Protein AF-A0AAW9GL78-F1 (afdb_monomer)

Mean predicted aligned error: 3.52 Å

Organism: Bacillus thuringiensis (NCBI:txid1428)

Sequence (62 aa):
MITIAKLVNWKEHGDMIILECESNRKSLEILTYKNKIYNAHLLKEEVYIRLDSTGNIIGINI

Radius of gyration: 10.58 Å; Cα contacts (8 Å, |Δi|>4): 120; chains: 1; bounding box: 27×20×27 Å

pLDDT: mean 90.08, std 3.72, range [80.94, 95.12]

Structure (mmCIF, N/CA/C/O backbone):
data_AF-A0AAW9GL78-F1
#
_entry.id   AF-A0AAW9GL78-F1
#
loop_
_atom_site.group_PDB
_atom_site.id
_atom_site.type_symbol
_atom_site.label_atom_id
_atom_site.label_alt_id
_atom_site.label_comp_id
_atom_site.label_asym_id
_atom_site.label_entity_id
_atom_site.label_seq_id
_atom_site.pdbx_PDB_ins_code
_atom_site.Cartn_x
_atom_site.Cartn_y
_atom_site.Cartn_z
_atom_site.occupancy
_atom_site.B_iso_or_equiv
_atom_site.auth_seq_id
_atom_site.auth_comp_id
_atom_site.auth_asym_id
_atom_site.auth_atom_id
_atom_site.pdbx_PDB_model_num
ATOM 1 N N . MET A 1 1 ? 2.684 0.401 -18.184 1.00 80.94 1 MET A N 1
ATOM 2 C CA . MET A 1 1 ? 3.876 0.136 -17.344 1.00 80.94 1 MET A CA 1
ATOM 3 C C . MET A 1 1 ? 3.389 -0.096 -15.925 1.00 80.94 1 MET A C 1
ATOM 5 O O . MET A 1 1 ? 2.479 0.614 -15.522 1.00 80.94 1 MET A O 1
ATOM 9 N N . IL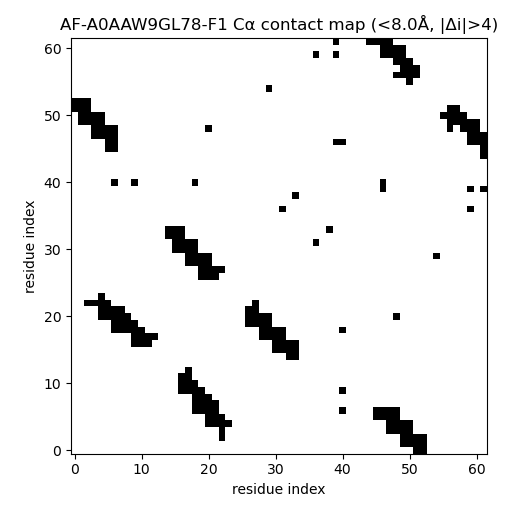E A 1 2 ? 3.910 -1.105 -15.224 1.00 88.56 2 ILE A N 1
ATOM 10 C CA . ILE A 1 2 ? 3.512 -1.416 -13.843 1.00 88.56 2 ILE A CA 1
ATOM 11 C C . ILE A 1 2 ? 4.685 -1.072 -12.935 1.00 88.56 2 ILE A C 1
ATOM 13 O O . ILE A 1 2 ? 5.801 -1.529 -13.187 1.00 88.56 2 ILE A O 1
ATOM 17 N N . THR A 1 3 ? 4.421 -0.296 -11.892 1.00 91.12 3 THR A N 1
ATOM 18 C CA . THR A 1 3 ? 5.401 -0.000 -10.846 1.00 91.12 3 THR A CA 1
ATOM 19 C C . THR A 1 3 ? 5.105 -0.885 -9.647 1.00 91.12 3 THR A C 1
ATOM 21 O O . THR A 1 3 ? 3.959 -0.981 -9.215 1.00 91.12 3 THR A O 1
ATOM 24 N N . ILE A 1 4 ? 6.132 -1.545 -9.119 1.00 93.44 4 ILE A N 1
ATOM 25 C CA . ILE A 1 4 ? 6.045 -2.308 -7.873 1.00 93.44 4 ILE A CA 1
ATOM 26 C C . ILE A 1 4 ? 6.795 -1.513 -6.814 1.00 93.44 4 ILE A C 1
ATOM 28 O O . ILE A 1 4 ? 7.952 -1.139 -7.026 1.00 93.44 4 ILE A O 1
ATOM 32 N N . ALA A 1 5 ? 6.126 -1.225 -5.705 1.00 94.00 5 ALA A N 1
ATOM 33 C CA . ALA A 1 5 ? 6.674 -0.443 -4.612 1.00 94.00 5 ALA A CA 1
ATOM 34 C C . ALA A 1 5 ? 6.504 -1.201 -3.296 1.00 94.00 5 ALA A C 1
ATOM 36 O O . ALA A 1 5 ? 5.404 -1.646 -2.981 1.00 94.00 5 ALA A O 1
ATOM 37 N N . LYS A 1 6 ? 7.583 -1.361 -2.536 1.00 95.12 6 LYS A N 1
ATOM 38 C CA . LYS A 1 6 ? 7.545 -1.971 -1.206 1.00 95.12 6 LYS A CA 1
ATOM 39 C C . LYS A 1 6 ? 6.943 -0.980 -0.222 1.00 95.12 6 LYS A C 1
ATOM 41 O O . LYS A 1 6 ? 7.411 0.151 -0.171 1.00 95.12 6 LYS A O 1
ATOM 46 N N . LEU A 1 7 ? 5.949 -1.388 0.557 1.00 94.31 7 LEU A N 1
ATOM 47 C CA . LEU A 1 7 ? 5.434 -0.597 1.667 1.00 94.31 7 LEU A CA 1
ATOM 48 C C . LEU A 1 7 ? 6.485 -0.561 2.780 1.00 94.31 7 LEU A C 1
ATOM 50 O O . LEU A 1 7 ? 6.902 -1.605 3.278 1.00 94.31 7 LEU A O 1
ATOM 54 N N . VAL A 1 8 ? 6.916 0.639 3.155 1.00 94.94 8 VAL A N 1
ATOM 55 C CA . VAL A 1 8 ? 7.923 0.852 4.204 1.00 94.94 8 VAL A CA 1
ATOM 56 C C . VAL A 1 8 ? 7.266 1.369 5.477 1.00 94.94 8 VAL A C 1
ATOM 58 O O . VAL A 1 8 ? 7.653 0.975 6.574 1.00 94.94 8 VAL A O 1
ATOM 61 N N . ASN A 1 9 ? 6.266 2.240 5.338 1.00 93.62 9 ASN A N 1
ATOM 62 C CA . ASN A 1 9 ? 5.574 2.855 6.462 1.00 93.62 9 ASN A CA 1
ATOM 63 C C . ASN A 1 9 ? 4.170 3.331 6.049 1.00 93.62 9 ASN A C 1
ATOM 65 O O . ASN A 1 9 ? 3.848 3.408 4.861 1.00 93.62 9 ASN A O 1
ATOM 69 N N . TRP A 1 10 ? 3.320 3.654 7.022 1.00 93.56 10 TRP A N 1
ATOM 70 C CA . TRP A 1 10 ? 1.991 4.202 6.767 1.00 93.56 10 TRP A CA 1
ATOM 71 C C . TRP A 1 10 ? 1.536 5.166 7.860 1.00 93.56 10 TRP A C 1
ATOM 73 O O . TRP A 1 10 ? 1.986 5.110 9.004 1.00 93.56 10 TRP A O 1
ATOM 83 N N . LYS A 1 11 ? 0.615 6.060 7.495 1.00 93.94 11 LYS A N 1
ATOM 84 C CA . LYS A 1 11 ? -0.002 7.030 8.407 1.00 93.94 11 LYS A CA 1
ATOM 85 C C . LYS A 1 11 ? -1.494 7.123 8.141 1.00 93.94 11 LYS A C 1
ATOM 87 O O . LYS A 1 11 ? -1.916 7.259 6.995 1.00 93.94 11 LYS A O 1
ATOM 92 N N . GLU A 1 12 ? -2.293 7.086 9.197 1.00 92.62 12 GLU A N 1
ATOM 93 C CA . GLU A 1 12 ? -3.735 7.294 9.089 1.00 92.62 12 GLU A CA 1
ATOM 94 C C . GLU A 1 12 ? -4.091 8.773 9.003 1.00 92.62 12 GLU A C 1
ATOM 96 O O . GLU A 1 12 ? -3.529 9.616 9.702 1.00 92.62 12 GLU A O 1
ATOM 101 N N . HIS A 1 13 ? -5.089 9.072 8.175 1.00 89.69 13 HIS A N 1
ATOM 102 C CA . HIS A 1 13 ? -5.694 10.387 8.084 1.00 89.69 13 HIS A CA 1
ATOM 103 C C . HIS A 1 13 ? -7.215 10.253 7.916 1.00 89.69 13 HIS A C 1
ATOM 105 O O . HIS A 1 13 ? -7.753 10.288 6.810 1.00 89.69 13 HIS A O 1
ATOM 111 N N . GLY A 1 14 ? -7.917 10.036 9.034 1.00 88.19 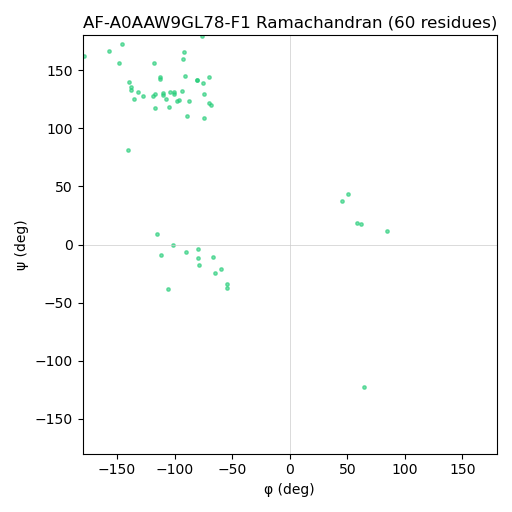14 GLY A N 1
ATOM 112 C CA . GLY A 1 14 ? -9.355 9.743 9.025 1.00 88.19 14 GLY A CA 1
ATOM 113 C C . GLY A 1 14 ? -9.649 8.414 8.322 1.00 88.19 14 GLY A C 1
ATOM 114 O O . GLY A 1 14 ? -9.095 7.380 8.703 1.00 88.19 14 GLY A O 1
ATOM 115 N N . ASP A 1 15 ? -10.483 8.450 7.280 1.00 88.19 15 ASP A N 1
ATOM 116 C CA . ASP A 1 15 ? -10.792 7.290 6.422 1.00 88.19 15 ASP A CA 1
ATOM 117 C C . ASP A 1 15 ? -9.709 7.006 5.369 1.00 88.19 15 ASP A C 1
ATOM 119 O O . ASP A 1 15 ? -9.704 5.950 4.720 1.00 88.19 15 ASP A O 1
ATOM 123 N N . MET A 1 16 ? -8.782 7.948 5.190 1.00 91.81 16 MET A N 1
ATOM 124 C CA . MET A 1 16 ? -7.642 7.809 4.298 1.00 91.81 16 MET A CA 1
ATOM 125 C C . MET A 1 16 ? -6.421 7.272 5.041 1.00 91.81 16 MET A C 1
ATOM 127 O O . MET A 1 16 ? -6.295 7.344 6.266 1.00 91.81 16 MET A O 1
ATOM 131 N N . ILE A 1 17 ? -5.499 6.732 4.262 1.00 93.75 17 ILE A N 1
ATOM 132 C CA . ILE A 1 17 ? -4.190 6.286 4.699 1.00 93.75 17 ILE A CA 1
ATOM 133 C C . ILE A 1 17 ? -3.158 6.724 3.664 1.00 93.75 17 ILE A C 1
ATOM 135 O O . ILE A 1 17 ? -3.378 6.621 2.453 1.00 93.75 17 ILE A O 1
ATOM 139 N N . ILE A 1 18 ? -2.045 7.248 4.160 1.00 94.00 18 ILE A N 1
ATOM 140 C CA . ILE A 1 18 ? -0.863 7.569 3.368 1.00 94.00 18 ILE A CA 1
ATOM 141 C C . ILE A 1 18 ? 0.085 6.389 3.504 1.00 94.00 18 ILE A C 1
ATOM 143 O O . ILE A 1 18 ? 0.433 5.997 4.618 1.00 94.00 18 ILE A O 1
ATOM 147 N N . LEU A 1 19 ? 0.480 5.820 2.375 1.00 93.62 19 LEU A N 1
ATOM 148 C CA . LEU A 1 19 ? 1.428 4.720 2.294 1.00 93.62 19 LEU A CA 1
ATOM 149 C C . LEU A 1 19 ? 2.757 5.273 1.795 1.00 93.62 19 LEU A C 1
ATOM 151 O O . LEU A 1 19 ? 2.828 5.801 0.687 1.00 93.62 19 LEU A O 1
ATOM 155 N N . GLU A 1 20 ? 3.792 5.159 2.616 1.00 94.81 20 GLU A N 1
ATOM 156 C CA . GLU A 1 20 ? 5.164 5.476 2.237 1.00 94.81 20 GLU A CA 1
ATOM 157 C C . GLU A 1 20 ? 5.784 4.207 1.655 1.00 94.81 20 GLU A C 1
ATOM 159 O O . GLU A 1 20 ? 6.009 3.218 2.362 1.00 94.81 20 GLU A O 1
ATOM 164 N N . CYS A 1 21 ? 6.034 4.225 0.351 1.00 94.00 21 CYS A N 1
ATOM 165 C CA . CYS A 1 21 ? 6.571 3.089 -0.375 1.00 94.00 21 CYS A CA 1
ATOM 166 C C . CYS A 1 21 ? 7.933 3.409 -0.996 1.00 94.00 21 CYS A C 1
ATOM 168 O O . CYS A 1 21 ? 8.247 4.557 -1.300 1.00 94.00 21 CYS A O 1
ATOM 170 N N . GLU A 1 22 ? 8.728 2.375 -1.251 1.00 95.00 22 GLU A N 1
ATOM 171 C CA . GLU A 1 22 ? 9.994 2.471 -1.970 1.00 95.00 22 GLU A CA 1
ATOM 172 C C . GLU A 1 22 ? 9.935 1.656 -3.267 1.00 95.00 22 GLU A C 1
ATOM 174 O O . GLU A 1 22 ? 9.580 0.477 -3.275 1.00 95.00 22 GLU A O 1
ATOM 179 N N . SER A 1 23 ? 10.306 2.277 -4.386 1.00 92.12 23 SER A N 1
ATOM 180 C CA . SER A 1 23 ? 10.479 1.604 -5.674 1.00 92.12 23 SER A CA 1
ATOM 181 C C . SER A 1 23 ? 11.771 2.076 -6.324 1.00 92.12 23 SER A C 1
ATOM 183 O O . SER A 1 23 ? 11.982 3.276 -6.491 1.00 92.12 23 SER A O 1
ATOM 185 N N . ASN A 1 24 ? 12.660 1.149 -6.690 1.00 89.12 24 ASN A N 1
ATOM 186 C CA . ASN A 1 24 ? 13.950 1.466 -7.316 1.00 89.12 24 ASN A CA 1
ATOM 187 C C . ASN A 1 24 ? 14.760 2.537 -6.552 1.00 89.12 24 ASN A C 1
ATOM 189 O O . ASN A 1 24 ? 1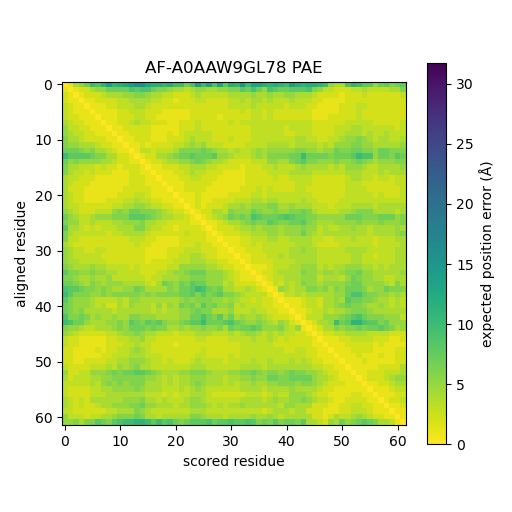5.318 3.448 -7.167 1.00 89.12 24 ASN A O 1
ATOM 193 N N . ARG A 1 25 ? 14.814 2.434 -5.212 1.00 86.69 25 ARG A N 1
ATOM 194 C CA . ARG A 1 25 ? 15.477 3.396 -4.302 1.00 86.69 25 ARG A CA 1
ATOM 195 C C . ARG A 1 25 ? 14.895 4.815 -4.326 1.00 86.69 25 ARG A C 1
ATOM 197 O O . ARG A 1 25 ? 15.559 5.768 -3.925 1.00 86.69 25 ARG A O 1
ATOM 204 N N . LYS A 1 26 ? 13.676 4.975 -4.841 1.00 90.50 26 LYS A N 1
ATOM 205 C CA . LYS A 1 26 ? 12.910 6.216 -4.762 1.00 90.50 26 LYS A CA 1
ATOM 206 C C . LYS A 1 26 ? 11.740 6.016 -3.816 1.00 90.50 26 LYS A C 1
ATOM 208 O O . LYS A 1 26 ? 10.972 5.067 -3.978 1.00 90.50 26 LYS A O 1
ATOM 213 N N . SER A 1 27 ? 11.595 6.942 -2.880 1.00 91.06 27 SER A N 1
ATOM 214 C CA . SER A 1 27 ? 10.414 7.030 -2.032 1.00 91.06 27 SER A CA 1
ATOM 215 C C . SER A 1 27 ? 9.245 7.607 -2.823 1.00 91.06 27 SER A C 1
ATOM 217 O O . SER A 1 27 ? 9.414 8.544 -3.608 1.00 91.06 27 SER A O 1
ATOM 219 N N . LEU A 1 28 ? 8.062 7.043 -2.617 1.00 91.06 28 LEU A N 1
ATOM 220 C CA . LEU A 1 28 ? 6.806 7.507 -3.185 1.00 91.06 28 LEU A CA 1
ATOM 221 C C . LEU A 1 28 ? 5.699 7.400 -2.139 1.00 91.06 28 LEU A C 1
ATOM 223 O O . LEU A 1 28 ? 5.633 6.425 -1.395 1.00 91.06 28 LEU A O 1
ATOM 227 N N . GLU A 1 29 ? 4.833 8.404 -2.097 1.00 92.88 29 GLU A N 1
ATOM 228 C CA . GLU A 1 29 ? 3.676 8.430 -1.208 1.00 92.88 29 GLU A CA 1
ATOM 229 C C . GLU A 1 29 ? 2.410 8.120 -2.005 1.00 92.88 29 GLU A C 1
ATOM 231 O O . GLU A 1 29 ? 2.170 8.702 -3.065 1.00 92.88 29 GLU A O 1
ATOM 236 N N . ILE A 1 30 ? 1.595 7.197 -1.498 1.00 91.38 30 ILE A N 1
ATOM 237 C CA . ILE A 1 30 ? 0.309 6.835 -2.096 1.00 91.38 30 ILE A CA 1
ATOM 238 C C . ILE A 1 30 ? -0.785 7.188 -1.100 1.00 91.38 30 ILE A C 1
ATOM 240 O O . ILE A 1 30 ? -0.859 6.606 -0.018 1.00 91.38 30 ILE A O 1
ATOM 244 N N . LEU A 1 31 ? -1.663 8.110 -1.485 1.00 91.31 31 LEU A N 1
ATOM 245 C CA . LEU A 1 31 ? -2.880 8.395 -0.738 1.00 91.31 31 LEU A CA 1
ATOM 246 C C . LEU A 1 31 ? -3.987 7.451 -1.209 1.00 91.31 31 LEU A C 1
ATOM 248 O O . LEU A 1 31 ? -4.328 7.406 -2.392 1.00 91.31 31 LEU A O 1
ATOM 252 N N . THR A 1 32 ? -4.562 6.692 -0.284 1.00 91.06 32 THR A N 1
ATOM 253 C CA . THR A 1 32 ? -5.673 5.787 -0.589 1.00 91.06 32 THR A CA 1
ATOM 254 C C . THR A 1 32 ? -6.643 5.694 0.582 1.00 91.06 32 THR A C 1
ATOM 256 O O . THR A 1 32 ? -6.399 6.230 1.658 1.00 91.06 32 THR A O 1
ATOM 259 N N . TYR A 1 33 ? -7.769 5.024 0.373 1.00 90.50 33 TYR A N 1
ATOM 260 C CA . TYR A 1 33 ? -8.736 4.741 1.429 1.00 90.50 33 TYR A CA 1
ATOM 261 C C . TYR A 1 33 ? -8.426 3.398 2.084 1.00 90.50 33 TYR A C 1
ATOM 263 O O . TYR A 1 33 ? -8.031 2.447 1.401 1.00 90.50 33 TYR A O 1
ATOM 271 N N . LYS A 1 34 ? -8.666 3.286 3.396 1.00 87.75 34 LYS A N 1
ATOM 272 C CA . LYS A 1 34 ? -8.405 2.048 4.157 1.00 87.75 34 LYS A CA 1
ATOM 273 C C . LYS A 1 34 ? -9.102 0.824 3.549 1.00 87.75 34 LYS A C 1
ATOM 275 O O . LYS A 1 34 ? -8.514 -0.253 3.470 1.00 87.75 34 LYS A O 1
ATOM 280 N N . ASN A 1 35 ? -10.323 1.006 3.039 1.00 86.38 35 ASN A N 1
ATOM 281 C CA . ASN A 1 35 ? -11.113 -0.059 2.416 1.00 86.38 35 ASN A CA 1
ATOM 282 C C . ASN A 1 35 ? -10.503 -0.617 1.117 1.00 86.38 35 ASN A C 1
ATOM 284 O O . ASN A 1 35 ? -10.771 -1.764 0.777 1.00 86.38 35 ASN A O 1
ATOM 288 N N . LYS A 1 36 ? -9.670 0.155 0.404 1.00 85.31 36 LYS A N 1
ATOM 289 C CA . LYS A 1 36 ? -9.038 -0.283 -0.851 1.00 85.31 36 LYS A CA 1
ATOM 290 C C . LYS A 1 36 ? -7.842 -1.200 -0.638 1.00 85.31 36 LYS A C 1
ATOM 292 O O . LYS A 1 36 ? -7.424 -1.863 -1.582 1.00 85.31 36 LYS A O 1
ATOM 297 N N . ILE A 1 37 ? -7.277 -1.219 0.568 1.00 85.88 37 ILE A N 1
ATOM 298 C CA . ILE A 1 37 ? -6.058 -1.978 0.862 1.00 85.88 37 ILE A CA 1
ATOM 299 C C . ILE A 1 37 ? -6.268 -3.117 1.857 1.00 85.88 37 ILE A C 1
ATOM 301 O O . ILE A 1 37 ? -5.283 -3.698 2.290 1.00 85.88 37 ILE A O 1
ATOM 305 N N . TYR A 1 38 ? -7.516 -3.439 2.224 1.00 82.75 38 TYR A N 1
ATOM 306 C CA . TYR A 1 38 ? -7.882 -4.595 3.064 1.00 82.75 38 TYR A CA 1
ATOM 307 C C . TYR A 1 38 ? -7.002 -4.792 4.311 1.00 82.75 38 TYR A C 1
ATOM 309 O O . TYR A 1 38 ? -6.670 -5.916 4.672 1.00 82.75 38 TYR A O 1
ATOM 317 N N . ASN A 1 39 ? -6.589 -3.703 4.966 1.00 83.50 39 ASN A N 1
ATOM 318 C CA . ASN A 1 39 ? -5.668 -3.742 6.107 1.00 83.50 39 ASN A CA 1
ATOM 319 C C . ASN A 1 39 ? -4.294 -4.382 5.831 1.00 83.50 39 ASN A C 1
ATOM 321 O O . ASN A 1 39 ? -3.579 -4.697 6.777 1.00 83.50 39 ASN A O 1
ATOM 325 N N . ALA A 1 40 ? -3.876 -4.510 4.567 1.00 83.62 40 ALA A N 1
ATOM 326 C CA . ALA A 1 40 ? -2.556 -5.020 4.200 1.00 83.62 40 ALA A CA 1
ATOM 327 C C . ALA A 1 40 ? -1.429 -4.239 4.896 1.00 83.62 40 ALA A C 1
ATOM 329 O O . ALA A 1 40 ? -0.445 -4.818 5.325 1.00 83.62 40 ALA A O 1
ATOM 330 N N . HIS A 1 41 ? -1.618 -2.938 5.120 1.00 81.75 41 HIS A N 1
ATOM 331 C CA . HIS A 1 41 ? -0.693 -2.095 5.881 1.00 81.75 41 HIS A CA 1
ATOM 332 C C . HIS A 1 41 ? -0.454 -2.544 7.340 1.00 81.75 41 HIS A C 1
ATOM 334 O O . HIS A 1 41 ? 0.555 -2.169 7.927 1.00 81.75 41 HIS A O 1
ATOM 340 N N . LEU A 1 42 ? -1.352 -3.338 7.934 1.00 86.38 42 LEU A N 1
ATOM 341 C CA . LEU A 1 42 ? -1.223 -3.866 9.301 1.00 86.38 42 LEU A CA 1
ATOM 342 C C . LEU A 1 42 ? -0.504 -5.219 9.364 1.00 86.38 42 LEU A C 1
ATOM 344 O O . LEU A 1 42 ? -0.271 -5.740 10.458 1.00 86.38 42 LEU A O 1
ATOM 348 N N . LEU A 1 43 ? -0.193 -5.822 8.216 1.00 85.62 43 LEU A N 1
ATOM 349 C CA . LEU A 1 43 ? 0.475 -7.114 8.172 1.00 85.62 43 LEU A CA 1
ATOM 350 C C . LEU A 1 43 ? 1.921 -6.973 8.651 1.00 85.62 43 LEU A C 1
ATOM 352 O O . LEU A 1 43 ? 2.591 -5.978 8.395 1.00 85.62 43 LEU A O 1
ATOM 356 N N . LYS A 1 44 ? 2.408 -8.003 9.347 1.00 83.19 44 LYS A N 1
ATOM 357 C CA . LYS A 1 44 ? 3.821 -8.099 9.753 1.00 83.19 44 LYS A CA 1
ATOM 358 C C . LYS A 1 44 ? 4.732 -8.579 8.614 1.00 83.19 44 LYS A C 1
ATOM 360 O O . LYS A 1 44 ? 5.937 -8.694 8.814 1.00 83.19 44 LYS A O 1
ATOM 365 N N . GLU A 1 45 ? 4.144 -8.908 7.469 1.00 89.00 45 GLU A N 1
ATOM 366 C CA . GLU A 1 45 ? 4.808 -9.435 6.278 1.00 89.00 45 GLU A CA 1
ATOM 367 C C . GLU A 1 45 ? 5.216 -8.302 5.327 1.00 89.00 45 GLU A C 1
ATOM 369 O O . GLU A 1 45 ? 4.786 -7.155 5.473 1.00 89.00 45 GLU A O 1
ATOM 374 N N . GLU A 1 46 ? 6.079 -8.608 4.359 1.00 92.19 46 GLU A N 1
ATOM 375 C CA . GLU A 1 46 ? 6.517 -7.617 3.380 1.00 92.19 46 GLU A CA 1
ATOM 376 C C . GLU A 1 46 ? 5.414 -7.333 2.361 1.00 92.19 46 GLU A C 1
ATOM 378 O O . GLU A 1 46 ? 5.142 -8.131 1.475 1.00 92.19 46 GLU A O 1
ATOM 383 N N . VAL A 1 47 ? 4.819 -6.147 2.430 1.00 93.31 47 VAL A N 1
ATOM 384 C CA . VAL A 1 47 ? 3.758 -5.766 1.496 1.00 93.31 47 VAL A CA 1
ATOM 385 C C . VAL A 1 47 ? 4.328 -5.005 0.305 1.00 93.31 47 VAL A C 1
ATOM 387 O O . VAL A 1 47 ? 5.072 -4.038 0.459 1.00 93.31 47 VAL A O 1
ATOM 390 N N . TYR A 1 48 ? 3.924 -5.396 -0.900 1.00 93.88 48 TYR A N 1
ATOM 391 C CA . TYR A 1 48 ? 4.270 -4.740 -2.157 1.00 93.88 48 TYR A CA 1
ATOM 392 C C . TYR A 1 48 ? 3.010 -4.243 -2.865 1.00 93.88 48 TYR A C 1
ATOM 394 O O . TYR A 1 48 ? 2.073 -4.994 -3.126 1.00 93.88 48 TYR A O 1
ATOM 402 N N . ILE A 1 49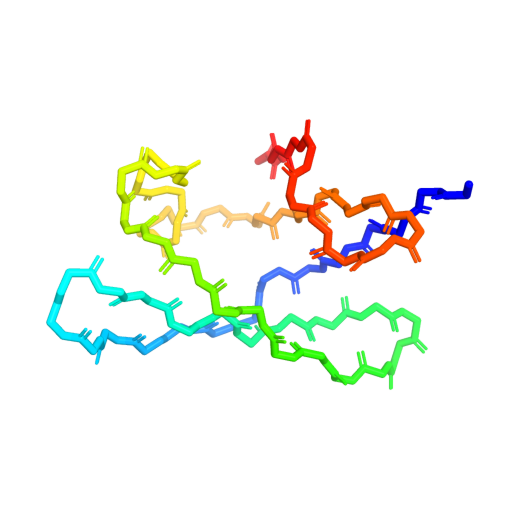 ? 2.996 -2.967 -3.235 1.00 92.69 49 ILE A N 1
ATOM 403 C CA . ILE A 1 49 ? 1.886 -2.324 -3.934 1.00 92.69 49 ILE A CA 1
ATOM 404 C C . ILE A 1 49 ? 2.206 -2.217 -5.417 1.00 92.69 49 ILE A C 1
ATOM 406 O O . ILE A 1 49 ? 3.270 -1.737 -5.816 1.00 92.69 49 ILE A O 1
ATOM 410 N N . ARG A 1 50 ? 1.262 -2.669 -6.244 1.00 93.25 50 ARG A N 1
ATOM 411 C CA . ARG A 1 50 ? 1.327 -2.575 -7.700 1.00 93.25 50 ARG A CA 1
ATOM 412 C C . ARG A 1 50 ? 0.526 -1.369 -8.157 1.00 93.25 50 ARG A C 1
ATOM 414 O O . ARG A 1 50 ? -0.673 -1.280 -7.889 1.00 93.25 50 ARG A O 1
ATOM 421 N N . LEU A 1 51 ? 1.193 -0.479 -8.877 1.00 91.75 51 LEU A N 1
ATOM 422 C CA . LEU A 1 51 ? 0.620 0.739 -9.430 1.00 91.75 51 LEU A CA 1
ATOM 423 C C . LEU A 1 51 ? 0.578 0.676 -10.957 1.00 91.75 51 LEU A C 1
ATOM 425 O O . LEU A 1 51 ? 1.495 0.137 -11.589 1.00 91.75 5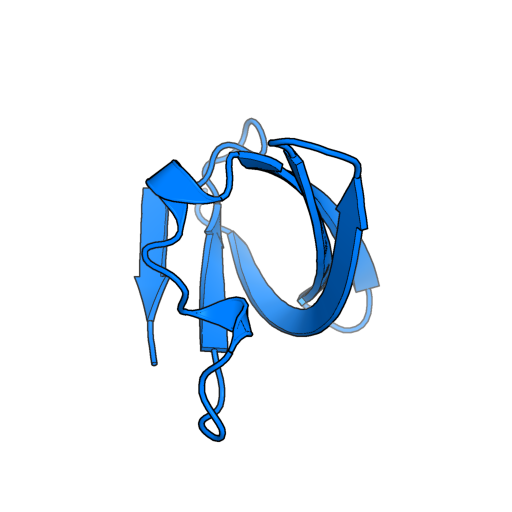1 LEU A O 1
ATOM 429 N N . ASP A 1 52 ? -0.467 1.250 -11.547 1.00 91.12 52 ASP A N 1
ATOM 430 C CA . ASP A 1 52 ? -0.482 1.562 -12.976 1.00 91.12 52 ASP A CA 1
ATOM 431 C C . ASP A 1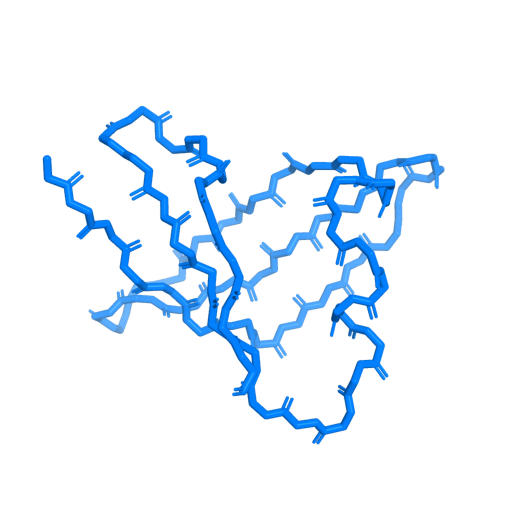 52 ? 0.361 2.812 -13.298 1.00 91.12 52 ASP A C 1
ATOM 433 O O . ASP A 1 52 ? 0.943 3.454 -12.421 1.00 91.12 52 ASP A O 1
ATOM 437 N N . SER A 1 53 ? 0.431 3.183 -14.579 1.00 87.50 53 SER A N 1
ATOM 438 C CA . SER A 1 53 ? 1.197 4.352 -15.035 1.00 87.50 53 SER A CA 1
ATOM 439 C C . SER A 1 53 ? 0.649 5.700 -14.558 1.00 87.50 53 SER A C 1
ATOM 441 O O . SER A 1 53 ? 1.314 6.714 -14.744 1.00 87.50 53 SER A O 1
ATOM 443 N N . THR A 1 54 ? -0.551 5.725 -13.979 1.00 88.75 54 THR A N 1
ATOM 444 C CA . THR A 1 54 ? -1.184 6.922 -13.412 1.00 88.75 54 THR A CA 1
ATOM 445 C C . THR A 1 54 ? -1.071 6.981 -11.888 1.00 88.75 54 THR A C 1
ATOM 447 O O . THR A 1 54 ? -1.525 7.947 -11.283 1.00 88.75 54 THR A O 1
ATOM 450 N N . GLY A 1 55 ? -0.438 5.980 -11.263 1.00 83.50 55 GLY A N 1
ATOM 451 C CA . GLY A 1 55 ? -0.276 5.906 -9.813 1.00 83.50 55 GLY A CA 1
ATOM 452 C C . GLY A 1 55 ? -1.477 5.302 -9.083 1.00 83.50 55 GLY A C 1
ATOM 453 O O . GLY A 1 55 ? -1.524 5.366 -7.857 1.00 83.50 55 GLY A O 1
ATOM 454 N N . ASN A 1 56 ? -2.435 4.692 -9.792 1.00 88.62 56 ASN A N 1
ATOM 455 C CA . ASN A 1 56 ? -3.539 3.990 -9.139 1.00 88.62 56 ASN A CA 1
ATOM 456 C C . ASN A 1 56 ? -3.105 2.600 -8.686 1.00 88.62 56 ASN A C 1
ATOM 458 O O . ASN A 1 56 ? -2.414 1.881 -9.409 1.00 88.62 56 ASN A O 1
ATOM 462 N N . ILE A 1 57 ? -3.583 2.194 -7.510 1.00 91.00 57 ILE A N 1
ATOM 463 C CA . ILE A 1 57 ? -3.393 0.841 -6.990 1.00 91.00 57 ILE A CA 1
ATOM 464 C C . ILE A 1 57 ? -4.201 -0.142 -7.839 1.00 91.00 57 ILE A C 1
ATOM 466 O O . ILE A 1 57 ? -5.427 -0.057 -7.897 1.00 91.00 57 ILE A O 1
ATOM 470 N N . ILE A 1 58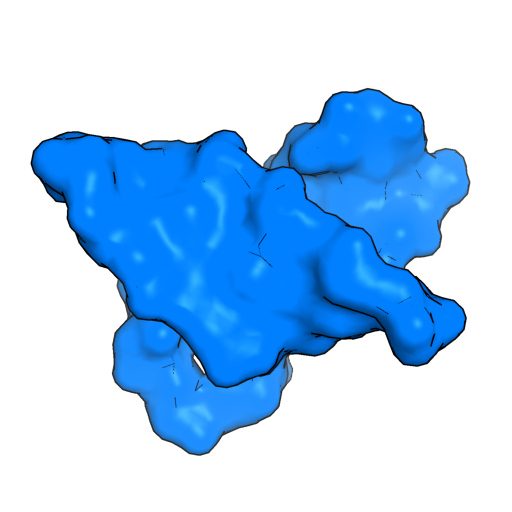 ? -3.505 -1.094 -8.457 1.00 92.56 58 ILE A N 1
ATOM 471 C CA . ILE A 1 58 ? -4.097 -2.180 -9.255 1.00 92.56 58 ILE A CA 1
ATOM 472 C C . ILE A 1 58 ? -3.924 -3.5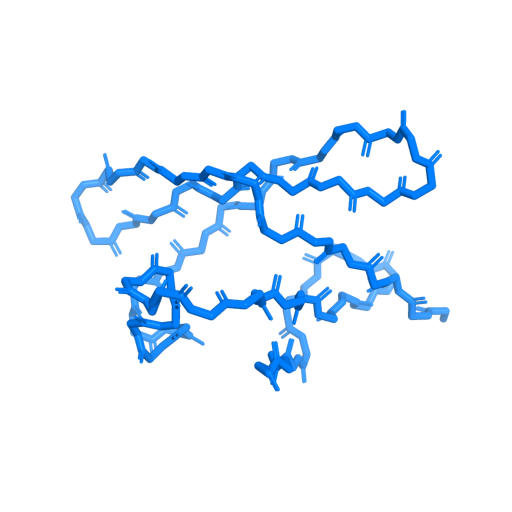56 -8.605 1.00 92.56 58 ILE A C 1
ATOM 474 O O . ILE A 1 58 ? -4.485 -4.540 -9.080 1.00 92.56 58 ILE A O 1
ATOM 478 N N . GLY A 1 59 ? -3.137 -3.648 -7.532 1.00 90.44 59 GLY A N 1
ATOM 479 C CA . GLY A 1 59 ? -2.958 -4.884 -6.782 1.00 90.44 59 GLY A CA 1
ATOM 480 C C . GLY A 1 59 ? -2.032 -4.722 -5.585 1.00 90.44 59 GLY A C 1
ATOM 481 O O . GLY A 1 59 ? -1.265 -3.761 -5.498 1.00 90.44 59 GLY A O 1
ATOM 482 N N . ILE A 1 60 ? -2.112 -5.684 -4.673 1.00 91.75 60 ILE A N 1
ATOM 483 C CA . ILE A 1 60 ? -1.279 -5.783 -3.476 1.00 91.75 60 ILE A CA 1
ATOM 484 C C . ILE A 1 60 ? -0.755 -7.215 -3.419 1.00 91.7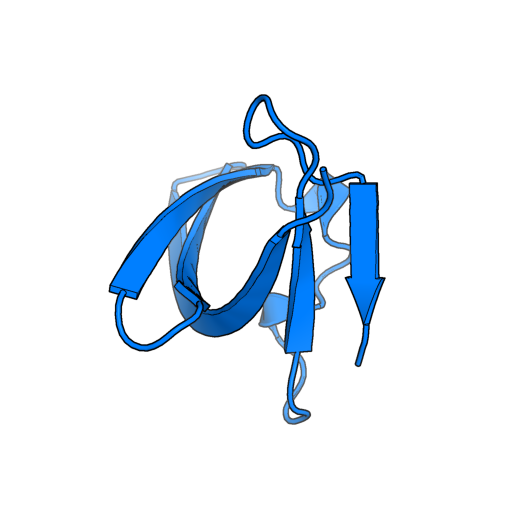5 60 ILE A C 1
ATOM 486 O O . ILE A 1 60 ? -1.529 -8.158 -3.576 1.00 91.75 60 ILE A O 1
ATOM 490 N N . ASN A 1 61 ? 0.548 -7.355 -3.217 1.00 89.81 61 ASN A N 1
ATOM 491 C CA . ASN A 1 61 ? 1.222 -8.620 -2.976 1.00 89.81 61 ASN A CA 1
ATOM 492 C C . ASN A 1 61 ? 1.746 -8.612 -1.535 1.00 89.81 61 ASN A C 1
ATOM 494 O O . ASN A 1 61 ? 2.185 -7.567 -1.055 1.00 89.81 61 ASN A O 1
ATOM 498 N N . ILE A 1 62 ? 1.679 -9.761 -0.872 1.00 85.06 62 ILE A N 1
ATOM 499 C CA . ILE A 1 62 ? 2.146 -10.009 0.496 1.00 85.06 62 ILE A CA 1
ATOM 500 C C . ILE A 1 62 ? 3.140 -11.170 0.412 1.00 85.06 62 ILE A C 1
ATOM 502 O O . ILE A 1 62 ? 2.874 -12.064 -0.431 1.00 85.06 62 ILE A O 1
#

Secondary structure (DSSP, 8-state):
--EEEEEEEEEEETTEEEEEEEETTEEEEEEEEGGGTTTGGG-SS--EEEE-TTS-EEEEE-

Nearest PDB structures (foldseek):
  7ur8-assembly1_A  TM=8.037E-01  e=2.587E-02  synthetic construct
  1fr3-assembly1_A  TM=7.037E-01  e=3.417E-01  Sporomusa ovata
  4gop-assembly2_Y  TM=7.390E-01  e=5.988E-01  Mycosarcoma maydis
  4l5t-assembly3_D  TM=6.923E-01  e=8.384E-01  Mus musculus
  6i52-assembly1_B  TM=5.041E-01  e=6.333E-01  Saccharomyces cerevisiae S288C

Foldseek 3Di:
DKFKWKFDAWDDDPQWIWTFTDTPNDTDIAIDGPVVCVPPRVDPDTKIFIADPVRDTPDIDD

Solvent-accessible surface area (backbone atoms only — not comparable to full-atom values): 3694 Å² total; per-residue (Å²): 107,78,48,66,24,38,58,76,49,73,46,81,56,86,71,31,31,40,35,38,22,40,36,97,93,38,80,46,78,46,81,43,47,50,83,81,50,75,59,53,90,74,51,96,63,72,34,33,40,31,22,43,82,85,67,47,80,76,48,76,46,109